Protein AF-A0A6V7IN61-F1 (afdb_monomer_lite)

Organism: NCBI:txid1563983

Radius of gyration: 18.6 Å; chains: 1; bounding box: 38×21×42 Å

Foldseek 3Di:
DVVLVPLQPDPDPVSHDDPVRSCPDPVNVVVVVPDDDPPPPPPCVVDDPDVVVVVVCVVVVHDPVVVVD

Sequence (69 aa):
CESLIRKMLVLEPSKRYTIPQIKRHRWMIGTADSVCPILNTTPSALQEPNEQILRLMHSLGIDVTRTKE

Secondary structure (DSSP, 8-state):
-HHHHHHHS-SSGGGSPPHHHHHTSHHHHTTTTSS---------TTSPP-HHHHHHHHHTT--TTTT--

pLDDT: mean 79.02, std 15.79, range [44.88, 97.06]

InterPro domains:
  IPR011009 Protein kinase-like domain superfamily [SSF56112] (2-48)

Structure (mmCIF, N/CA/C/O backbone):
data_AF-A0A6V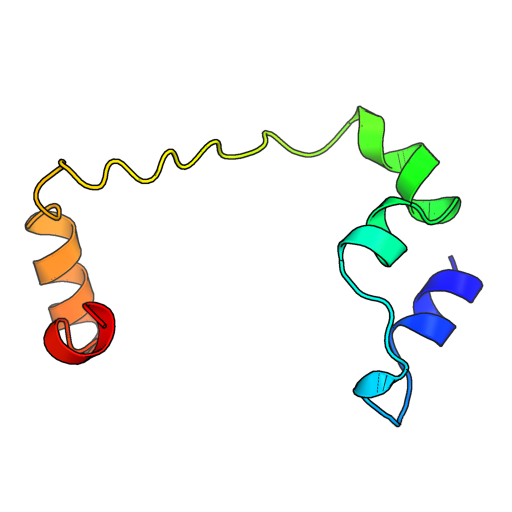7IN61-F1
#
_entry.id   AF-A0A6V7IN61-F1
#
loop_
_atom_site.group_PDB
_atom_site.id
_atom_site.type_symbol
_atom_site.label_atom_id
_atom_site.label_alt_id
_atom_site.label_comp_id
_atom_site.label_asym_id
_atom_site.label_entity_id
_atom_site.label_seq_id
_atom_site.pdbx_PDB_ins_code
_atom_site.Cartn_x
_atom_site.Cartn_y
_atom_site.Cartn_z
_atom_site.occupancy
_atom_site.B_iso_or_equiv
_atom_site.auth_seq_id
_atom_site.auth_comp_id
_atom_site.auth_asym_id
_atom_site.auth_atom_id
_atom_site.pdbx_PDB_model_num
ATOM 1 N N . CYS A 1 1 ? 14.883 4.105 -11.022 1.00 85.56 1 CYS A N 1
ATOM 2 C CA . CYS A 1 1 ? 13.586 4.731 -10.685 1.00 85.56 1 CYS A CA 1
ATOM 3 C C . CYS A 1 1 ? 12.480 4.244 -11.620 1.00 85.56 1 CYS A C 1
ATOM 5 O O . CYS A 1 1 ? 11.531 3.623 -11.165 1.00 85.56 1 CYS A O 1
ATOM 7 N N . GLU A 1 2 ? 12.625 4.458 -12.929 1.00 95.12 2 GLU A N 1
ATOM 8 C CA . GLU A 1 2 ? 11.583 4.203 -13.937 1.00 95.12 2 GLU A CA 1
ATOM 9 C C . GLU A 1 2 ? 11.030 2.761 -13.947 1.00 95.12 2 GLU A C 1
ATOM 11 O O . GLU A 1 2 ? 9.820 2.550 -14.014 1.00 95.12 2 GLU A O 1
ATOM 16 N N . SER A 1 3 ? 11.897 1.752 -13.803 1.00 93.12 3 SER A N 1
ATOM 17 C CA . SER A 1 3 ? 11.488 0.340 -13.762 1.00 93.12 3 SER A CA 1
ATOM 18 C C . SER A 1 3 ? 10.623 -0.026 -12.551 1.00 93.12 3 SER A C 1
ATOM 20 O O . SER A 1 3 ? 9.795 -0.928 -12.660 1.00 93.12 3 SER A O 1
ATOM 22 N N . LEU A 1 4 ? 10.766 0.684 -11.428 1.00 94.06 4 LEU A N 1
ATOM 23 C CA . LEU A 1 4 ? 9.899 0.513 -10.261 1.00 94.06 4 LEU A CA 1
ATOM 24 C C . LEU A 1 4 ? 8.529 1.141 -10.519 1.00 94.06 4 LEU A C 1
ATOM 26 O O . LEU A 1 4 ? 7.507 0.495 -10.306 1.00 94.06 4 LEU A O 1
ATOM 30 N N . ILE A 1 5 ? 8.513 2.371 -11.042 1.00 95.38 5 ILE A N 1
ATOM 31 C CA . ILE A 1 5 ? 7.282 3.126 -11.310 1.00 95.38 5 ILE A CA 1
ATOM 32 C C . ILE A 1 5 ? 6.394 2.376 -12.307 1.00 95.38 5 ILE A C 1
ATOM 34 O O . ILE A 1 5 ? 5.209 2.195 -12.039 1.00 95.38 5 ILE A O 1
ATOM 38 N N . ARG A 1 6 ? 6.963 1.825 -13.391 1.00 95.88 6 ARG A N 1
ATOM 39 C CA . ARG A 1 6 ? 6.211 0.989 -14.349 1.00 95.88 6 ARG A CA 1
ATOM 40 C C . ARG A 1 6 ? 5.553 -0.239 -13.714 1.00 95.88 6 ARG A C 1
ATOM 42 O O . ARG A 1 6 ? 4.563 -0.730 -14.239 1.00 95.88 6 ARG A O 1
ATOM 49 N N . LYS A 1 7 ? 6.105 -0.763 -12.616 1.00 94.06 7 LYS A N 1
ATOM 50 C CA . LYS A 1 7 ? 5.556 -1.916 -11.883 1.00 94.06 7 LYS A CA 1
ATOM 51 C C . LYS A 1 7 ? 4.581 -1.517 -10.767 1.00 94.06 7 LYS A C 1
ATOM 53 O O . LYS A 1 7 ? 3.856 -2.373 -10.263 1.00 94.06 7 LYS A O 1
ATOM 58 N N . MET A 1 8 ? 4.543 -0.238 -10.392 1.00 95.31 8 MET A N 1
ATOM 59 C CA . MET A 1 8 ? 3.580 0.321 -9.437 1.00 95.31 8 MET A CA 1
ATOM 60 C C . MET A 1 8 ? 2.336 0.879 -10.140 1.00 95.31 8 MET A C 1
ATOM 62 O O . MET A 1 8 ? 1.213 0.646 -9.695 1.00 95.31 8 MET A O 1
ATOM 66 N N . LEU A 1 9 ? 2.525 1.577 -11.260 1.00 95.81 9 LEU A N 1
ATOM 67 C CA . LEU A 1 9 ? 1.469 2.240 -12.025 1.00 95.81 9 LEU A CA 1
ATOM 68 C C . LEU A 1 9 ? 0.994 1.362 -13.189 1.00 95.81 9 LEU A C 1
ATOM 70 O O . LEU A 1 9 ? 1.096 1.730 -14.356 1.00 95.81 9 LEU A O 1
ATOM 74 N N . VAL A 1 10 ? 0.509 0.168 -12.856 1.00 94.81 10 VAL A N 1
ATOM 75 C CA . VAL A 1 10 ? -0.086 -0.770 -13.818 1.00 94.81 10 VAL A CA 1
ATOM 76 C C . VAL A 1 10 ? -1.610 -0.662 -13.815 1.00 94.81 10 VAL A C 1
ATOM 78 O O . VAL A 1 10 ? -2.208 -0.389 -12.772 1.00 94.81 10 VAL A O 1
ATOM 81 N N . LEU A 1 11 ? -2.225 -0.907 -14.977 1.00 95.56 11 LEU A N 1
ATOM 82 C CA . LEU A 1 11 ? -3.682 -0.888 -15.152 1.00 95.56 11 LEU A CA 1
ATOM 83 C C . LEU A 1 11 ? -4.372 -1.965 -14.300 1.00 95.56 11 LEU A C 1
ATOM 85 O O . LEU A 1 11 ? -5.374 -1.695 -13.650 1.00 95.56 11 LEU A O 1
ATOM 89 N N . GLU A 1 12 ? -3.812 -3.176 -14.279 1.00 95.00 12 GLU A N 1
ATOM 90 C CA . GLU A 1 12 ? -4.355 -4.308 -13.527 1.00 95.00 12 GLU A CA 1
ATOM 91 C C . GLU A 1 12 ? -3.795 -4.349 -12.094 1.00 95.00 12 GLU A C 1
ATOM 93 O O . GLU A 1 12 ? -2.592 -4.582 -11.922 1.00 95.00 12 GLU A O 1
ATOM 98 N N . PRO A 1 13 ? -4.634 -4.205 -11.049 1.00 91.81 13 PRO A N 1
ATOM 99 C CA . PRO A 1 13 ? -4.176 -4.165 -9.658 1.00 91.81 13 PRO A CA 1
ATOM 100 C C . PRO A 1 13 ? -3.411 -5.420 -9.232 1.00 91.81 13 PRO A C 1
ATOM 102 O O . PRO A 1 13 ? -2.408 -5.319 -8.530 1.00 91.81 13 PRO A O 1
ATOM 105 N N . SER A 1 14 ? -3.826 -6.594 -9.712 1.00 94.19 14 SER A N 1
ATOM 106 C CA . SER A 1 14 ? -3.205 -7.883 -9.380 1.00 94.19 14 SER A CA 1
ATOM 107 C C . SER A 1 14 ? -1.767 -8.018 -9.890 1.00 94.19 14 SER A C 1
ATOM 109 O O . SER A 1 14 ? -1.009 -8.840 -9.385 1.00 94.19 14 SER A O 1
ATOM 111 N N . LYS A 1 15 ? -1.372 -7.217 -10.890 1.00 93.56 15 LYS A N 1
ATOM 112 C CA . LYS A 1 15 ? -0.012 -7.206 -11.457 1.00 93.56 15 LYS A CA 1
ATOM 113 C C . LYS A 1 15 ? 0.896 -6.170 -10.791 1.00 93.56 15 LYS A C 1
ATOM 115 O O 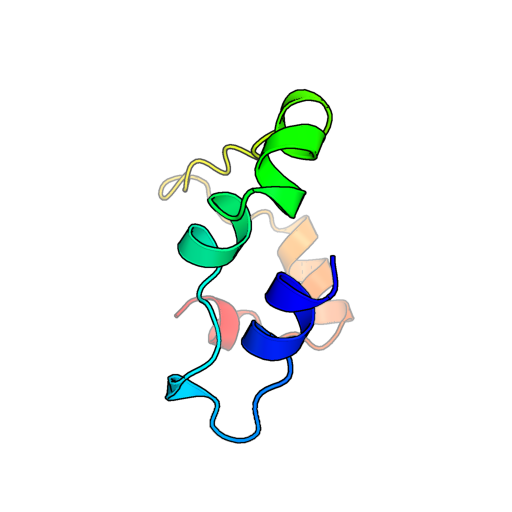. LYS A 1 15 ? 2.082 -6.091 -11.126 1.00 93.56 15 LYS A O 1
ATOM 120 N N . ARG A 1 16 ? 0.354 -5.355 -9.879 1.00 97.06 16 ARG A N 1
ATOM 121 C CA . ARG A 1 16 ? 1.109 -4.337 -9.151 1.00 97.06 16 ARG A CA 1
ATOM 122 C C . ARG A 1 16 ? 2.073 -5.011 -8.186 1.00 97.06 16 ARG A C 1
ATOM 124 O O . ARG A 1 16 ? 1.749 -6.015 -7.558 1.00 97.06 16 ARG A O 1
ATOM 131 N N . TYR A 1 17 ? 3.261 -4.438 -8.038 1.00 95.69 17 TYR A N 1
ATOM 132 C CA . TYR A 1 17 ? 4.193 -4.919 -7.026 1.00 95.69 17 TYR A CA 1
ATOM 133 C C . TYR A 1 17 ? 3.623 -4.770 -5.614 1.00 95.69 17 TYR A C 1
ATOM 135 O O . TYR A 1 17 ? 3.108 -3.718 -5.236 1.00 95.69 17 TYR A O 1
ATOM 143 N N . THR A 1 18 ? 3.788 -5.821 -4.819 1.00 94.50 18 THR A N 1
ATOM 144 C CA . THR A 1 18 ? 3.495 -5.819 -3.386 1.00 94.50 18 THR A CA 1
ATOM 145 C C . THR A 1 18 ? 4.553 -5.025 -2.617 1.00 94.50 18 THR A C 1
ATOM 147 O O . THR A 1 18 ? 5.680 -4.840 -3.085 1.00 94.50 18 THR A O 1
ATOM 150 N N . ILE A 1 19 ? 4.234 -4.594 -1.393 1.00 91.62 19 ILE A N 1
ATOM 151 C CA . ILE A 1 19 ? 5.182 -3.863 -0.533 1.00 91.62 19 ILE A CA 1
ATOM 152 C C . ILE A 1 19 ? 6.518 -4.619 -0.358 1.00 91.62 19 ILE A C 1
ATOM 154 O O . ILE A 1 19 ? 7.570 -3.997 -0.532 1.00 91.62 19 ILE A O 1
ATOM 158 N N . PRO A 1 20 ? 6.545 -5.947 -0.113 1.00 90.31 20 PRO A N 1
ATOM 159 C CA . PRO A 1 20 ? 7.803 -6.692 -0.045 1.00 90.31 20 PRO A CA 1
ATOM 160 C C . PRO A 1 20 ? 8.587 -6.724 -1.368 1.00 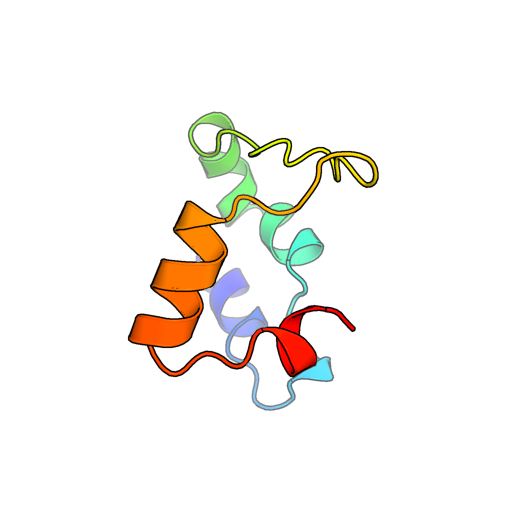90.31 20 PRO A C 1
ATOM 162 O O . PRO A 1 20 ? 9.814 -6.814 -1.346 1.00 90.31 20 PRO A O 1
ATOM 165 N N . GLN A 1 21 ? 7.915 -6.673 -2.522 1.00 91.94 21 GLN A N 1
ATOM 166 C CA . GLN A 1 21 ? 8.571 -6.615 -3.837 1.00 91.94 21 GLN A CA 1
ATOM 167 C C . GLN A 1 21 ? 9.150 -5.223 -4.124 1.00 91.94 21 GLN A C 1
ATOM 169 O O . GLN A 1 21 ? 10.242 -5.123 -4.683 1.00 91.94 21 GLN A O 1
ATOM 174 N N . ILE A 1 22 ? 8.458 -4.158 -3.704 1.00 92.38 22 ILE A N 1
ATOM 175 C CA . ILE A 1 22 ? 8.939 -2.772 -3.796 1.00 92.38 22 ILE A CA 1
ATOM 176 C C . ILE A 1 22 ? 10.191 -2.594 -2.933 1.00 92.38 22 ILE A C 1
ATOM 178 O O . ILE A 1 22 ? 11.210 -2.130 -3.437 1.00 92.38 22 ILE A O 1
ATOM 182 N N . LYS A 1 23 ? 10.159 -3.038 -1.668 1.00 86.75 23 LYS A N 1
ATOM 183 C CA . LYS A 1 23 ? 11.303 -2.936 -0.742 1.00 86.75 23 LYS A CA 1
ATOM 184 C C . LYS A 1 23 ? 12.563 -3.645 -1.261 1.00 86.75 23 LYS A C 1
ATOM 186 O O . LYS A 1 23 ? 13.660 -3.132 -1.095 1.00 86.75 23 LYS A O 1
ATOM 191 N N . ARG A 1 24 ? 12.412 -4.788 -1.943 1.00 88.69 24 ARG A N 1
ATOM 192 C CA . ARG A 1 24 ? 13.526 -5.541 -2.563 1.0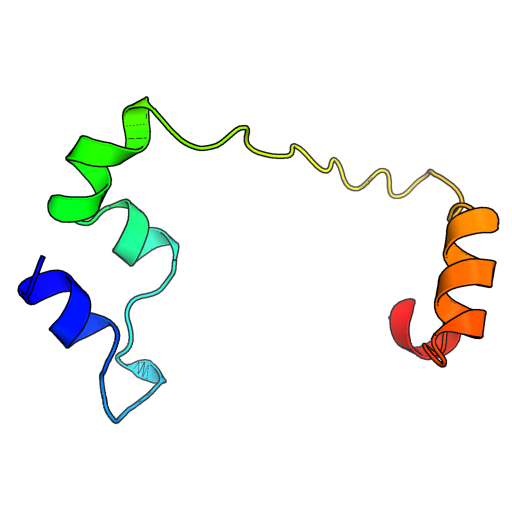0 88.69 24 ARG A CA 1
ATOM 193 C C . ARG A 1 24 ? 13.954 -5.005 -3.933 1.00 88.69 24 ARG A C 1
ATOM 195 O O . ARG A 1 24 ? 14.807 -5.585 -4.603 1.00 88.69 24 ARG A O 1
ATOM 202 N N . HIS A 1 25 ? 13.354 -3.926 -4.421 1.00 91.88 25 HIS A N 1
ATOM 203 C CA . HIS A 1 25 ? 13.768 -3.340 -5.683 1.00 91.88 25 HIS A CA 1
ATOM 204 C C . HIS A 1 25 ? 15.094 -2.586 -5.479 1.00 91.88 25 HIS A C 1
ATOM 206 O O . HIS A 1 25 ? 15.102 -1.606 -4.766 1.00 91.88 25 HIS A O 1
ATOM 212 N N . ARG A 1 26 ? 16.194 -2.978 -6.136 1.00 88.44 26 ARG A N 1
ATOM 213 C CA . ARG A 1 26 ? 17.399 -2.189 -6.503 1.00 88.44 26 ARG A CA 1
ATOM 214 C C . ARG A 1 26 ? 17.350 -0.674 -6.232 1.00 88.44 26 ARG A C 1
ATOM 216 O O . ARG A 1 26 ? 18.201 -0.165 -5.522 1.00 88.44 26 ARG A O 1
ATOM 223 N N . TRP A 1 27 ? 16.344 0.032 -6.755 1.00 88.62 27 TRP A N 1
ATOM 224 C CA . TRP A 1 27 ? 16.151 1.468 -6.478 1.00 88.62 27 TRP A CA 1
ATOM 225 C C . TRP A 1 27 ? 15.882 1.811 -4.996 1.00 88.62 27 TRP A C 1
ATOM 227 O O . TRP A 1 27 ? 16.437 2.777 -4.500 1.00 88.62 27 TRP A O 1
ATOM 237 N N . MET A 1 28 ? 15.063 1.016 -4.304 1.00 87.31 28 MET A N 1
ATOM 238 C CA . MET A 1 28 ? 14.775 1.117 -2.867 1.00 87.31 28 MET A CA 1
ATOM 239 C C . MET A 1 28 ? 15.895 0.550 -1.985 1.00 87.31 28 MET A C 1
ATOM 241 O O . MET A 1 28 ? 16.097 1.038 -0.880 1.00 87.31 28 MET A O 1
ATOM 245 N N . ILE A 1 29 ? 16.619 -0.481 -2.439 1.00 79.44 29 ILE A N 1
ATOM 246 C CA . ILE A 1 29 ? 17.685 -1.114 -1.640 1.00 79.44 29 ILE A CA 1
ATOM 247 C C . ILE A 1 29 ? 18.779 -0.095 -1.286 1.00 79.44 29 ILE A C 1
ATOM 249 O O . ILE A 1 29 ? 19.219 -0.058 -0.146 1.00 79.44 29 ILE A O 1
ATOM 253 N N . GLY A 1 30 ? 19.155 0.784 -2.221 1.00 67.50 30 GLY A N 1
ATOM 254 C CA . GLY A 1 30 ? 20.143 1.842 -1.967 1.00 67.50 30 GLY A CA 1
ATOM 255 C C . GLY A 1 30 ? 19.663 2.976 -1.050 1.00 67.50 30 GLY A C 1
ATOM 256 O O . GLY A 1 30 ? 20.476 3.792 -0.637 1.00 67.50 30 GLY A O 1
ATOM 257 N N . THR A 1 31 ? 18.364 3.045 -0.731 1.00 60.12 31 THR A N 1
ATOM 258 C CA . THR A 1 31 ? 17.769 4.074 0.145 1.00 60.12 31 THR A CA 1
ATOM 259 C C . THR A 1 31 ? 17.301 3.518 1.494 1.00 60.12 31 THR A C 1
ATOM 261 O O . THR A 1 31 ? 16.918 4.284 2.374 1.00 60.12 31 THR A O 1
ATOM 264 N N . ALA A 1 32 ? 17.275 2.190 1.652 1.00 57.25 32 ALA A N 1
ATOM 265 C CA . ALA A 1 32 ? 16.677 1.510 2.802 1.00 57.25 32 ALA A CA 1
ATOM 266 C C . ALA A 1 32 ? 17.519 1.596 4.085 1.00 57.25 32 ALA A C 1
ATOM 268 O O . ALA A 1 32 ? 16.964 1.436 5.168 1.00 57.25 32 ALA A O 1
ATOM 269 N N . ASP A 1 33 ? 18.816 1.889 3.978 1.00 55.44 33 ASP A N 1
ATOM 270 C CA . ASP A 1 33 ? 19.713 1.986 5.138 1.00 55.44 33 ASP A CA 1
ATOM 271 C C . ASP A 1 33 ? 19.440 3.231 6.007 1.00 55.44 33 ASP A C 1
ATOM 273 O O . ASP A 1 33 ? 19.793 3.262 7.180 1.00 55.44 33 ASP A O 1
ATOM 277 N N . SER A 1 34 ? 18.768 4.262 5.473 1.00 56.09 34 SER A N 1
ATOM 278 C CA . SER A 1 34 ? 18.566 5.530 6.198 1.00 56.09 34 SER A CA 1
ATOM 279 C C . SER A 1 34 ? 17.152 5.802 6.699 1.00 56.09 34 SER A C 1
ATOM 281 O O . SER A 1 34 ? 16.978 6.737 7.477 1.00 56.09 34 SER A O 1
ATOM 283 N N . VAL A 1 35 ? 16.119 5.060 6.287 1.00 59.09 35 VAL A N 1
ATOM 284 C CA . VAL A 1 35 ? 14.744 5.469 6.618 1.00 59.09 35 VAL A CA 1
ATOM 285 C C . VAL A 1 35 ? 13.839 4.268 6.848 1.00 59.09 35 VAL A C 1
ATOM 287 O O . VAL A 1 35 ? 13.304 3.685 5.910 1.00 59.09 35 VAL A O 1
ATOM 290 N N . CYS A 1 36 ? 13.684 3.897 8.117 1.00 55.38 36 CYS A N 1
ATOM 291 C CA . CYS A 1 36 ? 12.386 3.777 8.786 1.00 55.38 36 CYS A CA 1
ATOM 292 C C . CYS A 1 36 ? 12.612 3.175 10.179 1.00 55.38 36 CYS A C 1
ATOM 294 O O . CYS A 1 36 ? 13.013 2.011 10.258 1.00 55.38 36 CYS A O 1
ATOM 296 N N . PRO A 1 37 ? 12.298 3.884 11.280 1.00 55.50 37 PRO A N 1
ATOM 297 C CA . PRO A 1 37 ? 12.018 3.187 12.521 1.00 55.50 37 PRO A CA 1
ATOM 298 C C . PRO A 1 37 ? 10.826 2.280 12.225 1.00 55.50 37 PRO A C 1
ATOM 300 O O . PRO A 1 37 ? 9.726 2.745 11.921 1.00 55.50 37 PRO A O 1
ATOM 303 N N . ILE A 1 38 ? 11.063 0.972 12.212 1.00 59.12 38 ILE A N 1
ATOM 304 C CA . ILE A 1 38 ? 9.980 0.002 12.244 1.00 59.12 38 ILE A CA 1
ATOM 305 C C . ILE A 1 38 ? 9.232 0.348 13.533 1.00 59.12 38 ILE A C 1
ATOM 307 O O . ILE A 1 38 ? 9.783 0.209 14.623 1.00 59.12 38 ILE A O 1
ATOM 311 N N . L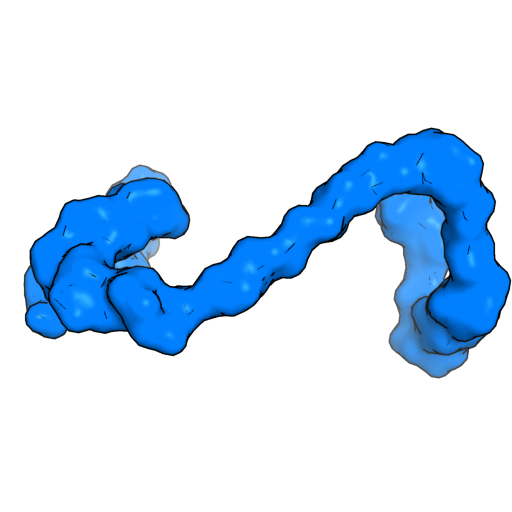EU A 1 39 ? 8.022 0.907 13.422 1.00 58.34 39 LEU A N 1
ATOM 312 C CA . LEU A 1 39 ? 7.138 0.964 14.574 1.00 58.34 39 LEU A CA 1
ATOM 313 C C . LEU A 1 39 ? 6.791 -0.487 14.861 1.00 58.34 39 LEU A C 1
ATOM 315 O O . LEU A 1 39 ? 5.941 -1.087 14.204 1.00 58.34 39 LEU A O 1
ATOM 319 N N . ASN A 1 40 ? 7.511 -1.066 15.813 1.00 52.88 40 ASN A N 1
ATOM 320 C CA . ASN A 1 40 ? 7.159 -2.324 16.430 1.00 52.88 40 ASN A CA 1
ATOM 321 C C . ASN A 1 40 ? 5.900 -2.048 17.253 1.00 52.88 40 ASN A C 1
ATOM 323 O O . ASN A 1 40 ? 5.953 -1.928 18.473 1.00 52.88 40 ASN A O 1
ATOM 327 N N . THR A 1 41 ? 4.762 -1.886 16.581 1.00 56.34 41 THR A N 1
ATOM 328 C CA . THR A 1 41 ? 3.461 -1.987 17.220 1.00 56.34 41 THR A CA 1
ATOM 329 C C . THR A 1 41 ? 3.313 -3.459 17.551 1.00 56.34 41 THR A C 1
ATOM 331 O O . THR A 1 41 ? 2.811 -4.252 16.757 1.00 56.34 41 THR A O 1
ATOM 334 N N . THR A 1 42 ? 3.861 -3.861 18.695 1.00 57.16 42 THR A N 1
ATOM 335 C CA . THR A 1 42 ? 3.454 -5.112 19.309 1.00 57.16 42 THR A CA 1
ATOM 336 C C . THR A 1 42 ? 1.934 -5.035 19.423 1.00 57.16 42 THR A C 1
ATOM 338 O O . THR A 1 42 ? 1.418 -4.045 19.953 1.00 57.16 42 THR A O 1
ATOM 341 N N . PRO A 1 43 ? 1.178 -6.007 18.888 1.00 54.78 43 PRO A N 1
ATOM 342 C CA . PRO A 1 43 ? -0.221 -6.111 19.237 1.00 54.78 43 PRO A CA 1
ATOM 343 C C . PRO A 1 43 ? -0.224 -6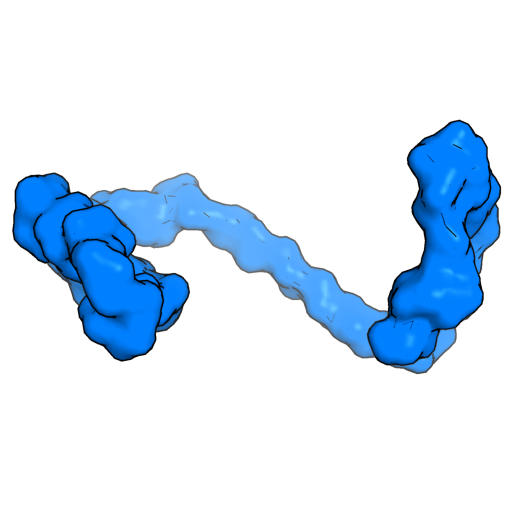.478 20.717 1.00 54.78 43 PRO A C 1
ATOM 345 O O . PRO A 1 43 ? -0.094 -7.644 21.085 1.00 54.78 43 PRO A O 1
ATOM 348 N N . SER A 1 44 ? -0.286 -5.469 21.583 1.00 56.28 44 SER A N 1
ATOM 349 C CA . SER A 1 44 ? -0.609 -5.675 22.983 1.00 56.28 44 SER A CA 1
ATOM 350 C C . SER A 1 44 ? -2.083 -6.056 23.012 1.00 56.28 44 SER A C 1
ATOM 352 O O . SER A 1 44 ? -2.952 -5.247 23.312 1.00 56.28 44 SER A O 1
ATOM 354 N N . ALA A 1 45 ? -2.374 -7.299 22.626 1.00 55.81 45 ALA A N 1
ATOM 355 C CA . ALA A 1 45 ? -3.711 -7.882 22.618 1.00 55.81 45 ALA A CA 1
ATOM 356 C C . ALA A 1 45 ? -4.324 -7.955 24.034 1.00 55.81 45 ALA A C 1
ATOM 358 O O . ALA A 1 45 ? -5.456 -8.393 24.193 1.00 55.81 45 ALA A O 1
ATOM 359 N N . LEU A 1 46 ? -3.569 -7.529 25.054 1.00 56.31 46 LEU A N 1
ATOM 360 C CA . LEU A 1 46 ? -3.948 -7.480 26.462 1.00 56.31 46 LEU A CA 1
ATOM 361 C C . LEU A 1 46 ? -4.040 -6.052 27.019 1.00 56.31 46 LEU A C 1
ATOM 363 O O . LEU A 1 46 ? -4.348 -5.891 28.196 1.00 56.31 46 LEU A O 1
ATOM 367 N N . GLN A 1 47 ? -3.756 -5.017 26.224 1.00 68.00 47 GLN A N 1
ATOM 368 C CA . GLN A 1 47 ? -3.920 -3.641 26.681 1.00 68.00 47 GLN A CA 1
ATOM 369 C C . GLN A 1 47 ? -5.337 -3.176 26.364 1.00 68.00 47 GLN A C 1
ATOM 371 O O . GLN A 1 47 ? -5.746 -3.156 25.202 1.00 68.00 47 GLN A O 1
ATOM 376 N N . GLU A 1 48 ? -6.084 -2.802 27.402 1.00 75.25 48 GLU A N 1
ATOM 377 C CA . GLU A 1 48 ? -7.384 -2.167 27.223 1.00 75.25 48 GLU A CA 1
ATOM 378 C C . GLU A 1 48 ? -7.239 -0.944 26.300 1.00 75.25 48 GLU A C 1
ATOM 380 O O . GLU A 1 48 ? -6.270 -0.180 26.419 1.00 75.25 48 GLU A O 1
ATOM 385 N N . PRO A 1 49 ? -8.160 -0.762 25.337 1.00 74.94 49 PRO A N 1
ATOM 386 C CA . PRO A 1 49 ? -8.081 0.342 24.395 1.00 74.94 49 PRO A CA 1
ATOM 387 C C . PRO A 1 49 ? -8.107 1.675 25.149 1.00 74.94 49 PRO A C 1
ATOM 389 O O . PRO A 1 49 ? -8.964 1.903 25.998 1.00 74.94 49 PRO A O 1
ATOM 392 N N . ASN A 1 50 ? -7.175 2.572 24.823 1.00 83.25 50 ASN A N 1
ATOM 393 C CA . ASN A 1 50 ? -7.057 3.864 25.493 1.00 83.25 50 ASN A CA 1
ATOM 394 C C . ASN A 1 50 ? -8.340 4.701 25.306 1.00 83.25 50 ASN A C 1
ATOM 396 O O . ASN A 1 50 ? -8.655 5.131 24.194 1.00 83.25 50 ASN A O 1
ATOM 400 N N . GLU A 1 51 ? -9.045 4.993 26.402 1.00 86.50 51 GLU A N 1
ATOM 401 C CA . GLU A 1 51 ? -10.303 5.751 26.403 1.00 86.50 51 GLU A CA 1
ATOM 402 C C . GLU A 1 51 ? -10.177 7.155 25.798 1.00 86.50 51 GLU A C 1
ATOM 404 O O . GLU A 1 51 ? -11.121 7.672 25.196 1.00 86.50 51 GLU A O 1
ATOM 409 N N . GLN A 1 52 ? -9.010 7.794 25.922 1.00 87.44 52 GLN A N 1
ATOM 410 C CA . GLN A 1 52 ? -8.762 9.093 25.295 1.00 87.44 52 GLN A CA 1
ATOM 411 C C . GLN A 1 52 ? -8.812 8.981 23.768 1.00 87.44 52 GLN A C 1
ATOM 413 O O . GLN A 1 52 ? -9.389 9.845 23.108 1.00 87.44 52 GLN A O 1
ATOM 418 N N . ILE A 1 53 ? -8.268 7.893 23.217 1.00 85.50 53 ILE A N 1
ATOM 419 C CA . ILE A 1 53 ? -8.291 7.616 21.778 1.00 85.50 53 ILE A CA 1
ATOM 420 C C . ILE A 1 53 ? -9.715 7.273 21.336 1.00 85.50 53 ILE A C 1
ATOM 422 O O . ILE A 1 53 ? -10.162 7.772 20.309 1.00 85.50 53 ILE A O 1
ATOM 426 N N . LEU A 1 54 ? -10.467 6.509 22.133 1.00 87.44 54 LEU A N 1
ATOM 427 C CA . LEU A 1 54 ? -11.865 6.188 21.824 1.00 87.44 54 LEU A CA 1
ATOM 428 C C . LEU A 1 54 ? -12.754 7.440 21.768 1.00 87.44 54 LEU A C 1
ATOM 430 O O . LEU A 1 54 ? -13.545 7.595 20.837 1.00 87.44 54 LEU A O 1
ATOM 434 N N . ARG A 1 55 ? -12.593 8.371 22.720 1.00 88.44 55 ARG A N 1
ATOM 435 C CA . ARG A 1 55 ? -13.305 9.662 22.698 1.00 88.44 55 ARG A CA 1
ATOM 436 C C . ARG A 1 55 ? -12.918 10.508 21.488 1.00 88.44 55 ARG A C 1
ATOM 438 O O . ARG A 1 55 ? -13.789 11.130 20.883 1.00 88.44 55 ARG A O 1
ATOM 445 N N . LEU A 1 56 ? -11.636 10.505 21.116 1.00 90.75 56 LEU A N 1
ATOM 446 C CA . LEU A 1 56 ? -11.163 11.183 19.911 1.00 90.75 56 LEU A CA 1
ATOM 447 C C . LEU A 1 56 ? -11.803 10.580 18.656 1.00 90.75 56 LEU A C 1
ATOM 449 O O . LEU A 1 56 ? -12.367 11.319 17.855 1.00 90.75 56 LEU A O 1
ATOM 453 N N . MET A 1 57 ? -11.783 9.256 18.509 1.00 88.75 57 MET A N 1
ATOM 454 C CA . MET A 1 57 ? -12.413 8.556 17.386 1.00 88.75 57 MET A CA 1
ATOM 455 C C . MET A 1 57 ? -13.892 8.926 17.260 1.00 88.75 57 MET A C 1
ATOM 457 O O . MET A 1 57 ? -14.326 9.336 16.185 1.00 88.75 57 MET A O 1
ATOM 461 N N . HIS A 1 58 ? -14.633 8.899 18.371 1.00 86.56 58 HIS A N 1
ATOM 462 C CA . HIS A 1 58 ? -16.032 9.316 18.394 1.00 86.56 58 HIS A CA 1
ATOM 463 C C . HIS A 1 58 ? -16.213 10.785 17.971 1.00 86.56 58 HIS A C 1
ATOM 465 O O . HIS A 1 58 ? -17.095 11.092 17.174 1.00 86.56 58 HIS A O 1
ATOM 471 N N . SER A 1 59 ? -15.358 11.700 18.447 1.00 90.38 59 SER A N 1
ATOM 472 C CA . SER A 1 59 ? -15.406 13.120 18.052 1.00 90.38 59 SER A CA 1
ATOM 473 C C . SER A 1 59 ? -15.128 13.348 16.561 1.00 90.38 59 SER A C 1
ATOM 475 O O . SER A 1 59 ? -15.613 14.317 15.985 1.00 90.38 59 SER A O 1
ATOM 477 N N . LEU A 1 60 ? -14.390 12.430 15.930 1.00 91.75 60 LEU A N 1
ATOM 478 C CA . LEU A 1 60 ? -14.111 12.419 14.494 1.00 91.75 60 LEU A CA 1
ATOM 479 C C . LEU A 1 60 ? -15.206 11.700 13.683 1.00 91.75 60 LEU A C 1
ATOM 481 O O . LEU A 1 60 ? -15.085 11.598 12.464 1.00 91.75 60 LEU A O 1
ATOM 485 N N . GLY A 1 61 ? -16.260 11.191 14.332 1.00 86.81 61 GLY A N 1
ATOM 486 C CA . GLY A 1 61 ? -17.331 10.424 13.687 1.00 86.81 61 GLY A CA 1
ATOM 487 C C . GLY A 1 61 ? -16.940 8.987 13.327 1.00 86.81 61 GLY A C 1
ATOM 488 O O . GLY A 1 61 ? -17.592 8.363 12.492 1.00 86.81 61 GLY A O 1
ATOM 489 N N . ILE A 1 62 ? -15.871 8.457 13.928 1.00 87.75 62 ILE A N 1
ATOM 490 C CA . ILE A 1 62 ? -15.401 7.087 13.719 1.00 87.75 62 ILE A CA 1
ATOM 491 C C . ILE A 1 62 ? -16.118 6.173 14.713 1.00 87.75 62 ILE A C 1
ATOM 493 O O . ILE A 1 62 ? -15.962 6.303 15.929 1.00 87.75 62 ILE A O 1
ATOM 497 N N . ASP A 1 63 ? -16.896 5.232 14.186 1.00 79.19 63 ASP A N 1
ATOM 498 C CA . ASP A 1 63 ? -17.624 4.260 14.992 1.00 79.19 63 ASP A CA 1
ATOM 499 C C . ASP A 1 63 ? -16.667 3.219 15.597 1.00 79.19 63 ASP A C 1
ATOM 501 O O . ASP A 1 63 ? -16.058 2.392 14.907 1.00 79.19 63 ASP A O 1
ATOM 505 N N . VAL A 1 64 ? -16.550 3.258 16.923 1.00 67.12 64 VAL A N 1
ATOM 506 C CA . VAL A 1 64 ? -15.710 2.352 17.713 1.00 67.12 64 VAL A CA 1
ATOM 507 C C . VAL A 1 64 ? -16.177 0.900 17.583 1.00 67.12 64 VAL A C 1
ATOM 509 O O . VAL A 1 64 ? -15.349 -0.006 17.647 1.00 67.12 64 VAL A O 1
ATOM 512 N N . THR A 1 65 ? -17.472 0.657 17.363 1.00 67.06 65 THR A N 1
ATOM 513 C CA . THR A 1 65 ? -18.015 -0.703 17.231 1.00 67.06 65 THR A CA 1
ATOM 514 C C . THR A 1 65 ? -17.571 -1.368 15.930 1.00 67.06 65 THR A C 1
ATOM 516 O O . THR A 1 65 ? -17.196 -2.534 15.951 1.00 67.06 65 THR A O 1
ATOM 519 N N . ARG A 1 66 ? -17.477 -0.608 14.830 1.00 65.38 66 ARG A N 1
ATOM 520 C CA . ARG A 1 66 ? -16.953 -1.093 13.539 1.00 65.38 66 ARG A CA 1
ATOM 521 C C . ARG A 1 66 ? -15.436 -1.258 13.510 1.00 65.38 66 ARG A C 1
ATOM 523 O O . ARG A 1 66 ? -14.923 -1.949 12.643 1.00 65.38 66 ARG A O 1
ATOM 530 N N . THR A 1 67 ? -14.722 -0.592 14.415 1.00 61.19 67 THR A N 1
ATOM 531 C CA . THR A 1 67 ? -13.248 -0.623 14.468 1.00 61.19 67 THR A CA 1
ATOM 532 C C . THR A 1 67 ? -12.719 -1.776 15.337 1.00 61.19 67 THR A C 1
ATOM 534 O O . THR A 1 67 ? -11.514 -2.000 15.397 1.00 61.19 67 THR A O 1
ATOM 537 N N . LYS A 1 68 ? -13.610 -2.493 16.036 1.00 60.78 68 LYS A N 1
ATOM 538 C CA . LYS A 1 68 ? -13.280 -3.602 16.944 1.00 60.78 68 LYS A CA 1
ATOM 539 C C . LYS A 1 68 ? -13.314 -4.999 16.298 1.00 60.78 68 LYS A C 1
ATOM 541 O O . LYS A 1 68 ? -12.951 -5.946 16.993 1.00 60.78 68 LYS A O 1
ATOM 546 N N . GLU A 1 69 ? -13.742 -5.125 15.038 1.00 44.88 69 GLU A N 1
ATOM 547 C CA . GLU A 1 69 ? -13.737 -6.382 14.256 1.00 44.88 69 GLU A CA 1
ATOM 548 C C . GLU A 1 69 ? -12.495 -6.532 13.368 1.00 44.88 69 GLU A C 1
ATOM 550 O O . GLU A 1 69 ? -12.059 -5.520 12.770 1.00 44.88 69 GLU A O 1
#